Protein AF-A0A353YDH6-F1 (afdb_monomer_lite)

Structure (mmCIF, N/CA/C/O backbone):
data_AF-A0A353YDH6-F1
#
_entry.id   AF-A0A353YDH6-F1
#
loop_
_atom_site.group_PDB
_atom_site.id
_atom_site.type_symbol
_atom_site.label_atom_id
_atom_site.label_alt_id
_atom_site.label_comp_id
_atom_site.label_asym_id
_atom_site.label_entity_id
_atom_site.label_seq_id
_atom_site.pdbx_PDB_ins_code
_atom_site.Cartn_x
_atom_site.Cartn_y
_atom_site.Cartn_z
_atom_site.occupancy
_atom_site.B_iso_or_equiv
_atom_site.auth_seq_id
_atom_site.auth_comp_id
_atom_site.auth_asym_id
_atom_site.auth_atom_id
_atom_site.pdbx_PDB_model_num
ATOM 1 N N . MET A 1 1 ? 17.942 22.630 -49.528 1.00 54.62 1 MET A N 1
ATOM 2 C CA . MET A 1 1 ? 17.882 22.947 -48.079 1.00 54.62 1 MET A CA 1
ATOM 3 C C . MET A 1 1 ? 16.552 22.531 -47.438 1.00 54.62 1 MET A C 1
ATOM 5 O O . MET A 1 1 ? 16.583 21.745 -46.502 1.00 54.62 1 MET A O 1
ATOM 9 N N . PHE A 1 2 ? 15.395 22.946 -47.975 1.00 59.97 2 PHE A N 1
ATOM 10 C CA . PHE A 1 2 ? 14.061 22.602 -47.437 1.00 59.97 2 PHE A CA 1
ATOM 11 C C . PHE A 1 2 ? 13.724 21.097 -47.411 1.00 59.97 2 PHE A C 1
ATOM 13 O O . PHE A 1 2 ? 13.155 20.620 -46.433 1.00 59.97 2 PHE A O 1
ATOM 20 N N . SER A 1 3 ? 14.157 20.324 -48.416 1.00 66.56 3 SER A N 1
ATOM 21 C CA . SER A 1 3 ? 13.901 18.872 -48.481 1.00 66.56 3 SER A CA 1
ATOM 22 C C . SER A 1 3 ? 14.543 18.075 -47.336 1.00 66.56 3 SER A C 1
ATOM 24 O O . SER A 1 3 ? 13.969 17.093 -46.876 1.00 66.56 3 SER A O 1
ATOM 26 N N . HIS A 1 4 ? 15.714 18.496 -46.842 1.00 67.62 4 HIS A N 1
ATOM 27 C CA . HIS A 1 4 ? 16.393 17.814 -45.731 1.00 67.62 4 HIS A CA 1
ATOM 28 C C . HIS A 1 4 ? 15.768 18.153 -44.373 1.00 67.62 4 HIS A C 1
ATOM 30 O O . HIS A 1 4 ? 15.816 17.337 -43.457 1.00 67.62 4 HIS A O 1
ATOM 36 N N . ILE A 1 5 ? 15.166 19.339 -44.242 1.00 74.50 5 ILE A N 1
ATOM 37 C CA . ILE A 1 5 ? 14.475 19.777 -43.021 1.00 74.50 5 ILE A CA 1
ATOM 38 C C . ILE A 1 5 ? 13.184 18.969 -42.835 1.00 74.50 5 ILE A C 1
ATOM 40 O O . ILE A 1 5 ? 12.926 18.468 -41.745 1.00 74.50 5 ILE A O 1
ATOM 44 N N . TRP A 1 6 ? 12.427 18.762 -43.915 1.00 76.56 6 TRP A N 1
ATOM 45 C CA . TRP A 1 6 ? 11.196 17.967 -43.891 1.00 76.56 6 TRP A CA 1
ATOM 46 C C . TRP A 1 6 ? 11.464 16.475 -43.664 1.00 76.56 6 TRP A C 1
ATOM 48 O O . TRP A 1 6 ? 10.785 15.852 -42.852 1.00 76.56 6 TRP A O 1
ATOM 58 N N . ALA A 1 7 ? 12.502 15.916 -44.295 1.00 79.31 7 ALA A N 1
ATOM 59 C CA . ALA A 1 7 ? 12.903 14.525 -44.068 1.00 79.31 7 ALA A CA 1
ATOM 60 C C . ALA A 1 7 ? 13.328 14.265 -42.609 1.00 79.31 7 ALA A C 1
ATOM 62 O O . ALA A 1 7 ? 12.975 13.242 -42.027 1.00 79.31 7 ALA A O 1
ATOM 63 N N . ARG A 1 8 ? 14.042 15.215 -41.988 1.00 82.94 8 ARG A N 1
ATOM 64 C CA . ARG A 1 8 ? 14.431 15.141 -40.570 1.00 82.94 8 ARG A CA 1
ATOM 65 C C . ARG A 1 8 ? 13.235 15.235 -39.629 1.00 82.94 8 ARG A C 1
ATOM 67 O O . ARG A 1 8 ? 13.154 14.456 -38.685 1.00 82.94 8 ARG A O 1
ATOM 74 N N . ALA A 1 9 ? 12.311 16.158 -39.890 1.00 83.69 9 ALA A N 1
ATOM 75 C CA . ALA A 1 9 ? 11.100 16.304 -39.088 1.00 83.69 9 ALA A CA 1
ATOM 76 C C . ALA A 1 9 ? 10.243 15.029 -39.126 1.00 83.69 9 ALA A C 1
ATOM 78 O O . ALA A 1 9 ? 9.776 14.574 -38.084 1.00 83.69 9 ALA A O 1
ATOM 79 N N . LEU A 1 10 ? 10.110 14.411 -40.305 1.00 86.94 10 LEU A N 1
ATOM 80 C CA . LEU A 1 10 ? 9.371 13.162 -40.465 1.00 86.94 10 LEU A CA 1
ATOM 81 C C . LEU A 1 10 ? 10.038 12.005 -39.706 1.00 86.94 10 LEU A C 1
ATOM 83 O O . LEU A 1 10 ? 9.350 11.276 -38.999 1.00 86.94 10 LEU A O 1
ATOM 87 N N . ALA A 1 11 ? 11.369 11.890 -39.780 1.00 85.31 11 ALA A N 1
ATOM 88 C CA . ALA A 1 11 ? 12.130 10.872 -39.054 1.00 85.31 11 ALA A CA 1
ATOM 89 C C . ALA A 1 11 ? 11.981 11.002 -37.525 1.00 85.31 11 ALA A C 1
ATOM 91 O O . ALA A 1 11 ? 11.762 10.005 -36.834 1.00 85.31 11 ALA A O 1
ATOM 92 N N . ILE A 1 12 ? 12.043 12.229 -36.997 1.00 87.31 12 ILE A N 1
ATOM 93 C CA . ILE A 1 12 ? 11.858 12.506 -35.564 1.00 87.31 12 ILE A CA 1
ATOM 94 C C . ILE A 1 12 ? 10.424 12.183 -35.131 1.00 87.31 12 ILE A C 1
ATOM 96 O O . ILE A 1 12 ? 10.231 11.533 -34.106 1.00 87.31 12 ILE A O 1
ATOM 100 N N . ALA A 1 13 ? 9.423 12.574 -35.926 1.00 85.38 13 ALA A N 1
ATOM 101 C CA . ALA A 1 13 ? 8.024 12.265 -35.643 1.00 85.38 13 ALA A CA 1
ATOM 102 C C . ALA A 1 13 ? 7.767 10.747 -35.623 1.00 85.38 13 ALA A C 1
ATOM 104 O O . ALA A 1 13 ? 7.119 10.244 -34.706 1.00 85.38 13 ALA A O 1
ATOM 105 N N . SER A 1 14 ? 8.335 9.996 -36.574 1.00 82.12 14 SER A N 1
ATOM 106 C CA . SER A 1 14 ? 8.237 8.532 -36.587 1.00 82.12 14 SER A CA 1
ATOM 107 C C . SER A 1 14 ? 8.962 7.870 -35.412 1.00 82.12 14 SER A C 1
ATOM 109 O O . SER A 1 14 ? 8.435 6.928 -34.828 1.00 82.12 14 SER A O 1
ATOM 111 N N . ALA A 1 15 ? 10.130 8.380 -35.010 1.00 81.56 15 ALA A N 1
ATOM 112 C CA . ALA A 1 15 ? 10.847 7.865 -33.846 1.00 81.56 15 ALA A CA 1
ATOM 113 C C . ALA A 1 15 ? 10.068 8.116 -32.543 1.00 81.56 15 ALA A C 1
ATOM 115 O O . ALA A 1 15 ? 9.973 7.224 -31.705 1.00 81.56 15 ALA A O 1
ATOM 116 N N . ALA A 1 16 ? 9.447 9.292 -32.397 1.00 78.81 16 ALA A N 1
ATOM 117 C CA . ALA A 1 16 ? 8.613 9.620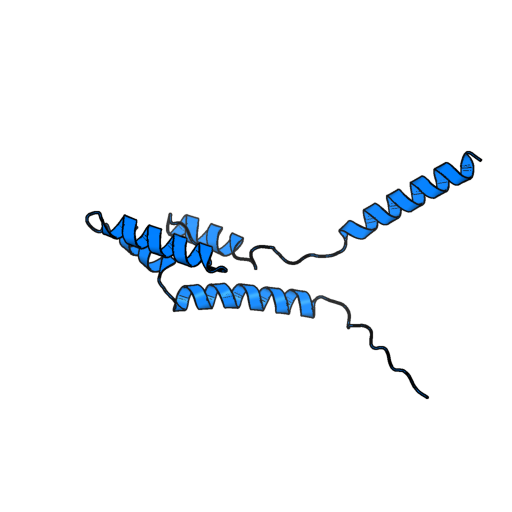 -31.242 1.00 78.81 16 ALA A CA 1
ATOM 118 C C . ALA A 1 16 ? 7.381 8.703 -31.125 1.00 78.81 16 ALA A C 1
ATOM 120 O O . ALA A 1 16 ? 7.015 8.305 -30.021 1.00 78.81 16 ALA A O 1
ATOM 121 N N . LEU A 1 17 ? 6.780 8.310 -32.254 1.00 77.06 17 LEU A N 1
ATOM 122 C CA . LEU A 1 17 ? 5.659 7.363 -32.277 1.00 77.06 17 LEU A CA 1
ATOM 123 C C . LEU A 1 17 ? 6.079 5.952 -31.828 1.00 77.06 17 LEU A C 1
ATOM 125 O O . LEU A 1 17 ? 5.328 5.292 -31.107 1.00 77.06 17 LEU A O 1
ATOM 129 N N . LEU A 1 18 ? 7.290 5.508 -32.180 1.00 73.44 18 LEU A N 1
ATOM 130 C CA . LEU A 1 18 ? 7.814 4.185 -31.810 1.00 73.44 18 LEU A CA 1
ATOM 131 C C . LEU A 1 18 ? 8.151 4.052 -30.314 1.00 73.44 18 LEU A C 1
ATOM 133 O O . LEU A 1 18 ? 8.097 2.947 -29.778 1.00 73.44 18 LEU A O 1
ATOM 137 N N . LEU A 1 19 ? 8.435 5.154 -29.611 1.00 67.44 19 LEU A N 1
ATOM 138 C CA . LEU A 1 19 ? 8.723 5.127 -28.169 1.00 67.44 19 LEU A CA 1
ATOM 139 C C . LEU A 1 19 ? 7.495 4.789 -27.301 1.00 67.44 19 LEU A C 1
ATOM 141 O O . LEU A 1 19 ? 7.661 4.352 -26.164 1.00 67.44 19 LEU A O 1
ATOM 145 N N . SER A 1 20 ? 6.272 4.927 -27.828 1.00 61.31 20 SER A N 1
ATOM 146 C CA . SER A 1 20 ? 5.039 4.561 -27.107 1.00 61.31 20 SER A CA 1
ATOM 147 C C . SER A 1 20 ? 4.838 3.044 -26.940 1.00 61.31 20 SER A C 1
ATOM 149 O O . SER A 1 20 ? 4.004 2.619 -26.143 1.00 61.31 20 SER A O 1
ATOM 151 N N . ALA A 1 21 ? 5.623 2.217 -27.645 1.00 59.88 21 ALA A N 1
ATOM 152 C CA . ALA A 1 21 ? 5.535 0.755 -27.596 1.00 59.88 21 ALA A CA 1
ATOM 153 C C . ALA A 1 21 ? 6.310 0.110 -26.427 1.00 59.88 21 ALA A C 1
ATOM 155 O O . ALA A 1 21 ? 6.218 -1.101 -26.213 1.00 59.88 21 ALA A O 1
ATOM 156 N N . CYS A 1 22 ? 7.063 0.887 -25.643 1.00 67.50 22 CYS A N 1
ATOM 157 C CA . CYS A 1 22 ? 7.706 0.386 -24.431 1.00 67.50 22 CYS A CA 1
ATOM 158 C C . CYS A 1 22 ? 6.657 0.187 -23.325 1.00 67.50 22 CYS A C 1
ATOM 160 O O . CYS A 1 22 ? 6.316 1.123 -22.605 1.00 67.50 22 CYS A O 1
ATOM 162 N N . LYS A 1 23 ? 6.148 -1.046 -23.176 1.00 63.75 23 LYS A N 1
ATOM 163 C CA . LYS A 1 23 ? 5.268 -1.435 -22.062 1.00 63.75 23 LYS A CA 1
ATOM 164 C C . LYS A 1 23 ? 5.992 -1.194 -20.731 1.00 63.75 23 LYS A C 1
ATOM 166 O O . LYS A 1 23 ? 6.921 -1.923 -20.374 1.00 63.75 23 LYS A O 1
ATOM 171 N N . THR A 1 24 ? 5.578 -0.148 -20.025 1.00 64.31 24 THR A N 1
ATOM 172 C CA . THR A 1 24 ? 6.049 0.172 -18.674 1.00 64.31 24 THR A CA 1
ATOM 173 C C . THR A 1 24 ? 5.282 -0.647 -17.635 1.00 64.31 24 THR A C 1
ATOM 175 O O . THR A 1 24 ? 4.186 -1.137 -17.910 1.00 64.31 24 THR A O 1
ATOM 178 N N . PHE A 1 25 ? 5.875 -0.833 -16.458 1.00 63.88 25 PHE A N 1
ATOM 179 C CA . PHE A 1 25 ? 5.215 -1.463 -15.313 1.00 63.88 25 PHE A CA 1
ATOM 180 C C . PHE A 1 25 ? 4.037 -0.608 -14.834 1.00 63.88 25 PHE A C 1
ATOM 182 O O . PHE A 1 25 ? 4.100 0.622 -14.949 1.00 63.88 25 PHE A O 1
ATOM 189 N N . SER A 1 26 ? 2.996 -1.234 -14.273 1.00 68.69 26 SER A N 1
ATOM 190 C CA . SER A 1 26 ? 1.983 -0.467 -13.551 1.00 68.69 26 SER A CA 1
ATOM 191 C C . SER A 1 26 ? 2.617 0.157 -12.298 1.00 68.69 26 SER A C 1
ATOM 193 O O . SER A 1 26 ? 3.266 -0.560 -11.532 1.00 68.69 26 SER A O 1
ATOM 195 N N . PRO A 1 27 ? 2.469 1.474 -12.065 1.00 70.00 27 PRO A N 1
ATOM 196 C CA . PRO A 1 27 ? 3.114 2.161 -10.942 1.00 70.00 27 PRO A CA 1
ATOM 197 C C . PRO A 1 27 ? 2.600 1.713 -9.563 1.00 70.00 27 PRO A C 1
ATOM 199 O O . PRO A 1 27 ? 3.237 1.998 -8.557 1.00 70.00 27 PRO A O 1
ATOM 202 N N . ASP A 1 28 ? 1.467 1.011 -9.517 1.00 72.81 28 ASP A N 1
ATOM 203 C CA . ASP A 1 28 ? 0.802 0.495 -8.317 1.00 72.81 28 ASP A CA 1
ATOM 204 C C . ASP A 1 28 ? 0.894 -1.041 -8.174 1.00 72.81 28 ASP A C 1
ATOM 206 O O . ASP A 1 28 ? 0.248 -1.609 -7.294 1.00 72.81 28 ASP A O 1
ATOM 210 N N . GLY A 1 29 ? 1.630 -1.732 -9.057 1.00 74.00 29 GLY A N 1
ATOM 211 C CA . GLY A 1 29 ? 1.783 -3.195 -9.019 1.00 74.00 29 GLY A CA 1
ATOM 212 C C . GLY A 1 29 ? 0.468 -3.983 -9.126 1.00 74.00 29 GLY A C 1
ATOM 213 O O . GLY A 1 29 ? 0.370 -5.076 -8.573 1.00 74.00 29 GLY A O 1
ATOM 214 N N . GLY A 1 30 ? -0.562 -3.408 -9.759 1.00 78.44 30 GLY A N 1
ATOM 215 C CA . GLY A 1 30 ? -1.870 -4.048 -9.942 1.00 78.44 30 GLY A CA 1
ATOM 216 C C . GLY A 1 30 ? -2.871 -3.810 -8.801 1.00 78.44 30 GLY A C 1
ATOM 217 O O . GLY A 1 30 ? -3.998 -4.316 -8.849 1.00 78.44 30 GLY A O 1
ATOM 218 N N . MET A 1 31 ? -2.511 -3.006 -7.792 1.00 85.62 31 MET A N 1
ATOM 219 C CA . MET A 1 31 ? -3.367 -2.721 -6.630 1.00 85.62 31 MET A CA 1
ATOM 220 C C . MET A 1 31 ? -4.660 -1.969 -6.958 1.00 85.62 31 MET A C 1
ATOM 222 O O . MET A 1 31 ? -5.637 -2.115 -6.224 1.00 85.62 31 MET A O 1
ATOM 226 N N . SER A 1 32 ? -4.724 -1.205 -8.048 1.00 83.56 32 SER A N 1
ATOM 227 C CA . SER A 1 32 ? -5.942 -0.498 -8.479 1.00 83.56 32 SER A CA 1
ATOM 228 C C . SER A 1 32 ? -7.152 -1.418 -8.650 1.00 83.56 32 SER A C 1
ATOM 230 O O . SER A 1 32 ? -8.260 -1.048 -8.261 1.00 83.56 32 SER A O 1
ATOM 232 N N . THR A 1 33 ? -6.957 -2.638 -9.159 1.00 83.25 33 THR A N 1
ATOM 233 C CA . THR A 1 33 ? -8.051 -3.613 -9.317 1.00 83.25 33 THR A CA 1
ATOM 234 C C . THR A 1 33 ? -8.538 -4.119 -7.960 1.00 83.25 33 THR A C 1
ATOM 236 O O . THR A 1 33 ? -9.744 -4.190 -7.715 1.00 83.25 33 THR A O 1
ATOM 239 N N . VAL A 1 34 ? -7.610 -4.408 -7.044 1.00 84.69 34 VAL A N 1
ATOM 240 C CA . VAL A 1 34 ? -7.936 -4.821 -5.671 1.00 84.69 34 VAL A CA 1
ATOM 241 C C . VAL A 1 34 ? -8.673 -3.701 -4.943 1.00 84.69 34 VAL A C 1
ATOM 243 O O . VAL A 1 34 ? -9.721 -3.944 -4.349 1.00 84.69 34 VAL A O 1
ATOM 246 N N . ALA A 1 35 ? -8.180 -2.466 -5.043 1.00 84.56 35 ALA A N 1
ATOM 247 C CA . ALA A 1 35 ? -8.804 -1.294 -4.445 1.00 84.56 35 ALA A CA 1
ATOM 248 C C . ALA A 1 35 ? -10.213 -1.039 -5.004 1.00 84.56 35 ALA A C 1
ATOM 250 O O . ALA A 1 35 ? -11.109 -0.693 -4.238 1.00 84.56 35 ALA A O 1
ATOM 251 N N . ALA A 1 36 ? -10.444 -1.261 -6.301 1.00 83.31 36 ALA A N 1
ATOM 252 C CA . ALA A 1 36 ? -11.768 -1.125 -6.903 1.00 83.31 36 ALA A CA 1
ATOM 253 C C . ALA A 1 36 ? -12.755 -2.185 -6.385 1.00 83.31 36 ALA A C 1
ATOM 255 O O . ALA A 1 36 ? -13.860 -1.841 -5.971 1.00 83.31 36 ALA A O 1
ATOM 256 N N . ILE A 1 37 ? -12.357 -3.460 -6.365 1.00 84.38 37 ILE A N 1
ATOM 257 C CA . ILE A 1 37 ? -13.231 -4.570 -5.953 1.00 84.38 37 ILE A CA 1
ATOM 258 C C . ILE A 1 37 ? -13.490 -4.524 -4.444 1.00 84.38 37 ILE A C 1
ATOM 260 O O . ILE A 1 37 ? -14.638 -4.500 -3.996 1.00 84.38 37 ILE A O 1
ATOM 264 N N . ALA A 1 38 ? -12.424 -4.485 -3.644 1.00 82.56 38 ALA A N 1
ATOM 265 C CA . ALA A 1 38 ? -12.531 -4.491 -2.192 1.00 82.56 38 ALA A CA 1
ATOM 266 C C . ALA A 1 38 ? -13.070 -3.158 -1.657 1.00 82.56 38 ALA A C 1
ATOM 268 O O . ALA A 1 38 ? -13.833 -3.159 -0.695 1.00 82.56 38 ALA A O 1
ATOM 269 N N . GLY A 1 39 ? -12.752 -2.030 -2.300 1.00 79.88 39 GLY A N 1
ATOM 270 C CA . GLY A 1 39 ? -13.308 -0.725 -1.946 1.00 79.88 39 GLY A CA 1
ATOM 271 C C . GLY A 1 39 ? -14.819 -0.655 -2.154 1.00 79.88 39 GLY A C 1
ATOM 272 O O . GLY A 1 39 ? -15.519 -0.156 -1.278 1.00 79.88 39 GLY A O 1
ATOM 273 N N . GLN A 1 40 ? -15.343 -1.218 -3.250 1.00 80.94 40 GLN A N 1
ATOM 274 C CA . GLN A 1 40 ? -16.791 -1.306 -3.477 1.00 80.94 40 GLN A CA 1
ATOM 275 C C . GLN A 1 40 ? -17.477 -2.272 -2.502 1.00 80.94 40 GLN A C 1
ATOM 277 O O . GLN A 1 40 ? -18.546 -1.958 -1.986 1.00 80.94 40 GLN A O 1
ATOM 282 N N . GLY A 1 41 ? -16.863 -3.428 -2.222 1.00 80.00 41 GLY A N 1
ATOM 283 C CA . GLY A 1 41 ? -17.449 -4.445 -1.343 1.00 80.00 41 GLY A CA 1
ATOM 284 C C . GLY A 1 41 ? -17.401 -4.098 0.149 1.00 80.00 41 GLY A C 1
ATOM 285 O O . GLY A 1 41 ? -18.326 -4.425 0.886 1.00 80.00 41 GLY A O 1
ATOM 286 N N . LEU A 1 42 ? -16.336 -3.432 0.602 1.00 78.25 42 LEU A N 1
ATOM 287 C CA . LEU A 1 42 ? -16.128 -3.088 2.013 1.00 78.25 42 LEU A CA 1
ATOM 288 C C . LEU A 1 42 ? -16.511 -1.643 2.337 1.00 78.25 42 LEU A C 1
ATOM 290 O O . LEU A 1 42 ? -16.622 -1.307 3.514 1.00 78.25 42 LEU A O 1
ATOM 294 N N . ASN A 1 43 ? -16.685 -0.789 1.323 1.00 79.75 43 ASN A N 1
ATOM 295 C CA . ASN A 1 43 ? -16.842 0.658 1.471 1.00 79.75 43 ASN A CA 1
ATOM 296 C C . ASN A 1 43 ? -15.719 1.278 2.334 1.00 79.75 43 ASN A C 1
ATOM 298 O O . ASN A 1 43 ? -15.958 2.101 3.222 1.00 79.75 43 ASN A O 1
ATOM 302 N N . LYS A 1 44 ? -14.479 0.806 2.128 1.00 83.06 44 LYS A N 1
ATOM 303 C CA . LYS A 1 44 ? -13.281 1.202 2.888 1.00 83.06 44 LYS A CA 1
ATOM 304 C C . LYS A 1 44 ? -12.081 1.450 1.995 1.00 83.06 44 LYS A C 1
ATOM 306 O O . LYS A 1 44 ? -11.998 0.956 0.875 1.00 83.06 44 LYS A O 1
ATOM 311 N N . SER A 1 45 ? -11.134 2.219 2.527 1.00 77.88 45 SER A N 1
ATOM 312 C CA . SER A 1 45 ? -9.878 2.507 1.846 1.00 77.88 45 SER A CA 1
ATOM 313 C C . SER A 1 45 ? -8.932 1.318 1.993 1.00 77.88 45 SER A C 1
ATOM 315 O O . SER A 1 45 ? -8.548 0.958 3.109 1.00 77.88 45 SER A O 1
ATOM 317 N N . VAL A 1 46 ? -8.576 0.720 0.857 1.00 80.69 46 VAL A N 1
ATOM 318 C CA . VAL A 1 46 ? -7.570 -0.337 0.747 1.00 80.69 46 VAL A CA 1
ATOM 319 C C . VAL A 1 46 ? -6.280 0.303 0.256 1.00 80.69 46 VAL A C 1
ATOM 321 O O . VAL A 1 46 ? -6.252 0.880 -0.828 1.00 80.69 46 VAL A O 1
ATOM 324 N N . VAL A 1 47 ? -5.233 0.236 1.075 1.00 82.12 47 VAL A N 1
ATOM 325 C CA . VAL A 1 47 ? -3.938 0.864 0.799 1.00 82.12 47 VAL A CA 1
ATOM 326 C C . VAL A 1 47 ? -2.847 -0.175 1.018 1.00 82.12 47 VAL A C 1
ATOM 328 O O . VAL A 1 47 ? -2.764 -0.772 2.095 1.00 82.12 47 VAL A O 1
ATOM 331 N N . LEU A 1 48 ? -2.033 -0.390 -0.013 1.00 84.75 48 LEU A N 1
ATOM 332 C CA . LEU A 1 48 ? -0.758 -1.082 0.122 1.00 84.75 48 LEU A CA 1
ATOM 333 C C . LEU A 1 48 ? 0.248 -0.090 0.707 1.00 84.75 48 LEU A C 1
ATOM 335 O O . LEU A 1 48 ? 0.397 1.010 0.183 1.00 84.75 48 LEU A O 1
ATOM 339 N N . ILE A 1 49 ? 0.919 -0.484 1.783 1.00 86.00 49 ILE A N 1
ATOM 340 C CA . ILE A 1 49 ? 1.961 0.323 2.416 1.00 86.00 49 ILE A CA 1
ATOM 341 C C . ILE A 1 49 ? 3.303 -0.080 1.808 1.00 86.00 49 ILE A C 1
ATOM 343 O O . ILE A 1 49 ? 3.833 -1.147 2.117 1.00 86.00 49 ILE A O 1
ATOM 347 N N . SER A 1 50 ? 3.846 0.781 0.952 1.00 83.81 50 SER A N 1
ATOM 348 C CA . SER A 1 50 ? 5.0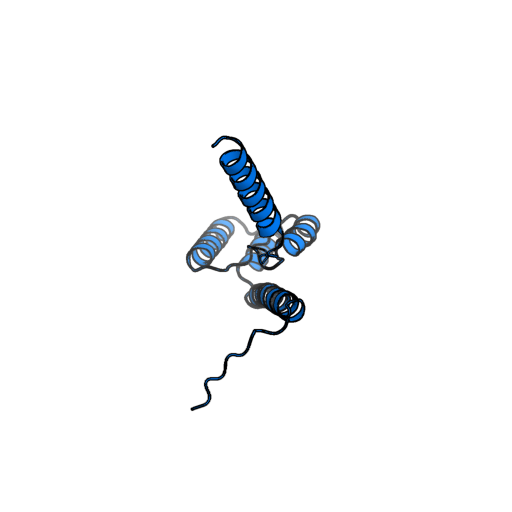70 0.531 0.181 1.00 83.81 50 SER A CA 1
ATOM 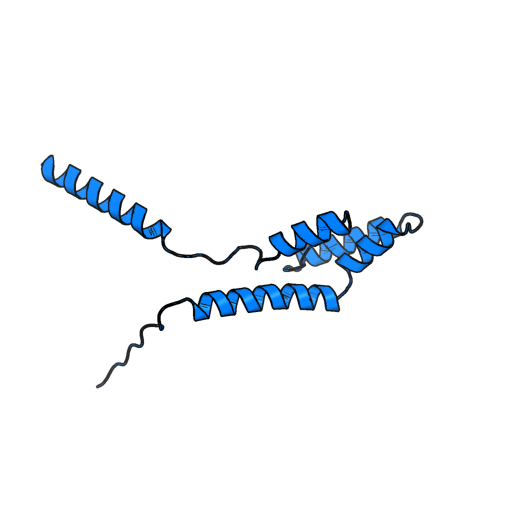349 C C . SER A 1 50 ? 6.262 1.350 0.678 1.00 83.81 50 SER A C 1
ATOM 351 O O . SER A 1 50 ? 7.400 1.049 0.317 1.00 83.81 50 SER A O 1
ATOM 353 N N . SER A 1 51 ? 6.025 2.376 1.506 1.00 86.38 51 SER A N 1
ATOM 354 C CA . SER A 1 51 ? 7.073 3.253 2.037 1.00 86.38 51 SER A CA 1
ATOM 355 C C . SER A 1 51 ? 7.004 3.456 3.562 1.00 86.38 51 SER A C 1
ATOM 357 O O . SER A 1 51 ? 5.954 3.247 4.183 1.00 86.38 51 SER A O 1
ATOM 359 N N . PRO A 1 52 ? 8.112 3.888 4.201 1.00 86.94 52 PRO A N 1
ATOM 360 C CA . PRO A 1 52 ? 8.127 4.242 5.623 1.00 86.94 52 PRO A CA 1
ATOM 361 C C . PRO A 1 52 ? 7.168 5.394 5.963 1.00 86.94 52 PRO A C 1
ATOM 363 O O . PRO A 1 52 ? 6.563 5.420 7.040 1.00 86.94 52 PRO A O 1
ATOM 366 N N . GLU A 1 53 ? 7.006 6.344 5.042 1.00 89.50 53 GLU A N 1
ATOM 367 C CA . GLU A 1 53 ? 6.118 7.497 5.203 1.00 89.50 53 GLU A CA 1
ATOM 368 C C . GLU A 1 53 ? 4.651 7.051 5.185 1.00 89.50 53 GLU A C 1
ATOM 370 O O . GLU A 1 53 ? 3.865 7.458 6.042 1.00 89.50 53 GLU A O 1
ATOM 375 N N . GLU A 1 54 ? 4.293 6.151 4.267 1.00 87.25 54 GLU A N 1
ATOM 376 C CA . GLU A 1 54 ? 2.962 5.540 4.209 1.00 87.25 54 GLU A CA 1
ATOM 377 C C . GLU A 1 54 ? 2.665 4.703 5.456 1.00 87.25 54 GLU A C 1
ATOM 379 O O . GLU A 1 54 ? 1.549 4.748 5.979 1.00 87.25 54 GLU A O 1
ATOM 384 N N . ALA A 1 55 ? 3.667 3.989 5.978 1.00 87.69 55 ALA A N 1
ATOM 385 C CA . ALA A 1 55 ? 3.533 3.219 7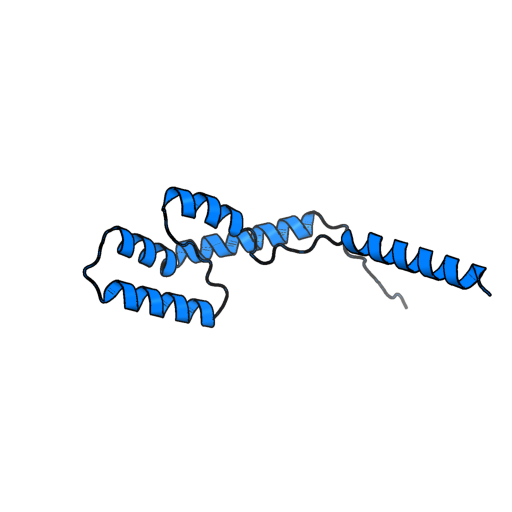.211 1.00 87.69 55 ALA A CA 1
ATOM 386 C C . ALA A 1 55 ? 3.247 4.132 8.410 1.00 87.69 55 ALA A C 1
ATOM 388 O O . ALA A 1 55 ? 2.346 3.857 9.202 1.00 87.69 55 ALA A O 1
ATOM 389 N N . THR A 1 56 ? 3.969 5.249 8.510 1.00 91.12 56 THR A N 1
ATOM 390 C CA . THR A 1 56 ? 3.752 6.262 9.554 1.00 91.12 56 THR A CA 1
ATOM 391 C C . THR A 1 56 ? 2.347 6.853 9.449 1.00 91.12 56 THR A C 1
ATOM 393 O O . THR A 1 56 ? 1.606 6.913 10.428 1.00 91.12 56 THR A O 1
ATOM 396 N N . TYR A 1 57 ? 1.928 7.203 8.237 1.00 90.56 57 TYR A N 1
ATOM 397 C CA . TYR A 1 57 ? 0.601 7.743 7.978 1.00 90.56 57 TYR A CA 1
ATOM 398 C C . TYR A 1 57 ? -0.535 6.754 8.294 1.00 90.56 57 TYR A C 1
ATOM 400 O O . TYR A 1 57 ? -1.580 7.151 8.822 1.00 90.56 57 TYR A O 1
ATOM 408 N N . ALA A 1 58 ? -0.343 5.463 8.012 1.00 89.75 58 ALA A N 1
ATOM 409 C CA . ALA A 1 58 ? -1.281 4.411 8.392 1.00 89.75 58 ALA A CA 1
ATOM 410 C C . ALA A 1 58 ? -1.397 4.288 9.920 1.00 89.75 58 ALA A C 1
ATOM 412 O O . ALA A 1 58 ? -2.512 4.238 10.444 1.00 89.75 58 ALA A O 1
ATOM 413 N N . GLN A 1 59 ? -0.273 4.326 10.641 1.00 90.50 59 GLN A N 1
ATOM 414 C CA . GLN A 1 59 ? -0.249 4.285 12.107 1.00 90.50 59 GLN A CA 1
ATOM 415 C C . GLN A 1 59 ? -0.931 5.507 12.739 1.00 90.50 59 GLN A C 1
ATOM 417 O O . GLN A 1 59 ? -1.747 5.368 13.657 1.00 90.50 59 GLN A O 1
ATOM 422 N N . ASP A 1 60 ? -0.7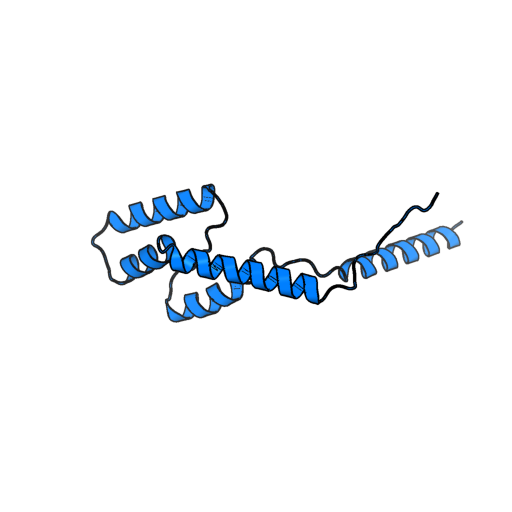03 6.704 12.198 1.00 92.56 60 ASP A N 1
ATOM 423 C CA . ASP A 1 60 ? -1.402 7.921 12.624 1.00 92.56 60 ASP A CA 1
ATOM 424 C C . ASP A 1 60 ? -2.917 7.808 12.424 1.00 92.56 60 ASP A C 1
ATOM 426 O O . ASP A 1 60 ? -3.714 8.289 13.239 1.00 92.56 60 ASP A O 1
ATOM 430 N N . ARG A 1 61 ? -3.339 7.150 11.338 1.00 91.31 61 ARG A N 1
ATOM 431 C CA . ARG A 1 61 ? -4.753 6.897 11.060 1.00 91.31 61 ARG A CA 1
ATOM 432 C C . ARG A 1 61 ? -5.370 5.946 12.069 1.00 91.31 61 ARG A C 1
ATOM 434 O O . ARG A 1 61 ? -6.437 6.257 12.596 1.00 91.31 61 ARG A O 1
ATOM 441 N N . VAL A 1 62 ? -4.713 4.820 12.338 1.00 91.19 62 VAL A N 1
ATOM 442 C CA . VAL A 1 62 ? -5.163 3.842 13.336 1.00 91.19 62 VAL A CA 1
ATOM 443 C C . VAL A 1 62 ? -5.292 4.526 14.694 1.00 91.19 62 VAL A C 1
ATOM 445 O O . VAL A 1 62 ? -6.354 4.475 15.312 1.00 91.19 62 VAL A O 1
ATOM 448 N N . THR A 1 63 ? -4.270 5.282 15.095 1.00 92.44 63 THR A N 1
ATOM 449 C CA . THR A 1 63 ? -4.269 6.048 16.346 1.00 92.44 63 THR A CA 1
ATOM 450 C C . THR A 1 63 ? -5.438 7.028 16.409 1.00 92.44 63 THR A C 1
ATOM 452 O O . THR A 1 63 ? -6.082 7.163 17.445 1.00 92.44 63 THR A O 1
ATOM 455 N N . ARG A 1 64 ? -5.758 7.716 15.307 1.00 92.06 64 ARG A N 1
ATOM 456 C CA . ARG A 1 64 ? -6.897 8.641 15.246 1.00 92.06 64 ARG A CA 1
ATOM 457 C C . ARG A 1 64 ? -8.241 7.926 15.367 1.00 92.06 64 ARG A C 1
ATOM 459 O O . ARG A 1 64 ? -9.112 8.432 16.066 1.00 92.06 64 ARG A O 1
ATOM 466 N N . LEU A 1 65 ? -8.407 6.779 14.710 1.00 89.19 65 LEU A N 1
ATOM 467 C CA . LEU A 1 65 ? -9.643 5.990 14.760 1.00 89.19 65 LEU A CA 1
ATOM 468 C C . LEU A 1 65 ? -9.904 5.427 16.162 1.00 89.19 65 LEU A C 1
ATOM 470 O O . LEU A 1 65 ? -11.047 5.408 16.605 1.00 89.19 65 LEU A O 1
ATOM 474 N N . LEU A 1 66 ? -8.847 5.052 16.885 1.00 92.31 66 LEU A N 1
ATOM 475 C CA . LEU A 1 66 ? -8.933 4.543 18.256 1.00 92.31 66 LEU A CA 1
ATOM 476 C C . LEU A 1 66 ? -9.236 5.620 19.313 1.00 92.31 66 LEU A C 1
ATOM 478 O O . LEU A 1 66 ? -9.557 5.279 20.448 1.00 92.31 66 LEU A O 1
ATOM 482 N N . LYS A 1 67 ? -9.158 6.917 18.973 1.00 91.69 67 LYS A N 1
ATOM 483 C CA . LYS A 1 67 ? -9.523 8.013 19.897 1.00 91.69 67 LYS A CA 1
ATOM 484 C C . LYS A 1 67 ? -11.034 8.169 20.087 1.00 91.69 67 LYS A C 1
ATOM 486 O O . LYS A 1 67 ? -11.452 8.880 20.998 1.00 91.69 67 LYS A O 1
ATOM 491 N N . ALA A 1 68 ? -11.842 7.551 19.230 1.00 87.62 68 ALA A N 1
ATOM 492 C CA . ALA A 1 68 ? -13.296 7.540 19.327 1.00 87.62 68 ALA A CA 1
ATOM 493 C C . ALA A 1 68 ? -13.797 6.154 19.779 1.00 87.62 68 ALA A C 1
ATOM 495 O O . ALA A 1 68 ? -13.068 5.169 19.643 1.00 87.62 68 ALA A O 1
ATOM 496 N N . PRO A 1 69 ? -15.041 6.040 20.285 1.00 86.25 69 PRO A N 1
ATOM 497 C CA . PRO A 1 69 ? -15.669 4.743 20.515 1.00 86.25 69 PRO A CA 1
ATOM 498 C C . PRO A 1 69 ? -15.620 3.879 19.247 1.00 86.25 69 PRO A C 1
ATOM 500 O O . PRO A 1 69 ? -16.011 4.328 18.167 1.00 86.25 69 PRO A O 1
ATOM 503 N N . LEU A 1 70 ? -15.113 2.651 19.376 1.00 89.44 70 LEU A N 1
ATOM 504 C CA . LEU A 1 70 ? -14.814 1.786 18.237 1.00 89.44 70 LEU A CA 1
ATOM 505 C C . LEU A 1 70 ? -16.106 1.289 17.572 1.00 89.44 70 LEU A C 1
ATOM 507 O O . LEU A 1 70 ? -16.818 0.451 18.122 1.00 89.44 70 LEU A O 1
ATOM 511 N N . SER A 1 71 ? -16.393 1.789 16.370 1.00 91.06 71 SER A N 1
ATOM 512 C CA . SER A 1 71 ? -17.455 1.254 15.517 1.00 91.06 71 SER A CA 1
ATOM 513 C C . SER A 1 71 ? -16.960 0.041 14.723 1.00 91.06 71 SER A C 1
ATOM 515 O O . SER A 1 71 ? -15.763 -0.096 14.458 1.00 91.06 71 SER A O 1
ATOM 517 N N . ALA A 1 72 ? -17.884 -0.821 14.288 1.00 89.62 72 ALA A N 1
ATOM 518 C CA . ALA A 1 72 ? -17.558 -1.946 13.406 1.00 89.62 72 ALA A CA 1
ATOM 519 C C . ALA A 1 72 ? -16.824 -1.472 12.139 1.00 89.62 72 ALA A C 1
ATOM 521 O O . ALA A 1 72 ? -15.841 -2.075 11.709 1.00 89.62 72 ALA A O 1
ATOM 522 N N . ASP A 1 73 ? -17.237 -0.330 11.592 1.00 86.81 73 ASP A N 1
ATOM 523 C CA . ASP A 1 73 ? -16.599 0.251 10.422 1.00 86.81 73 ASP A CA 1
ATOM 524 C C . ASP A 1 73 ? -15.156 0.692 10.667 1.00 86.81 73 ASP A C 1
ATOM 526 O O . ASP A 1 73 ? -14.288 0.438 9.823 1.00 86.81 73 ASP A O 1
ATOM 530 N N . ALA A 1 74 ? -14.897 1.335 11.806 1.00 89.00 74 ALA A N 1
ATOM 531 C CA . ALA A 1 74 ? -13.555 1.744 12.197 1.00 89.00 74 ALA A CA 1
ATOM 532 C C . ALA A 1 74 ? -12.660 0.523 12.452 1.00 89.00 74 ALA A C 1
ATOM 534 O O . ALA A 1 74 ? -11.508 0.521 12.024 1.00 89.00 74 ALA A O 1
ATOM 535 N N . ALA A 1 75 ? -13.198 -0.540 13.057 1.00 90.69 75 ALA A N 1
ATOM 536 C CA . ALA A 1 75 ? -12.471 -1.787 13.280 1.00 90.69 75 ALA A CA 1
ATOM 537 C C . ALA A 1 75 ? -12.025 -2.442 11.962 1.00 90.69 75 ALA A C 1
ATOM 539 O O . ALA A 1 75 ? -10.865 -2.830 11.836 1.00 90.69 75 ALA A O 1
ATOM 540 N N . VAL A 1 76 ? -12.899 -2.494 10.948 1.00 90.38 76 VAL A N 1
ATOM 541 C CA . VAL A 1 76 ? -12.530 -2.999 9.611 1.00 90.38 76 VAL A CA 1
ATOM 542 C C . VAL A 1 76 ? -11.437 -2.133 8.981 1.00 90.38 76 VAL A C 1
ATOM 544 O O . VAL A 1 76 ? -10.474 -2.664 8.436 1.00 90.38 76 VAL A O 1
ATOM 547 N N . GLN A 1 77 ? -11.539 -0.804 9.083 1.00 90.25 77 GLN A N 1
ATOM 548 C CA . GLN A 1 77 ? -10.520 0.089 8.525 1.00 90.25 77 GLN A CA 1
ATOM 549 C C . GLN A 1 77 ? -9.156 -0.090 9.202 1.00 90.25 77 GLN A C 1
ATOM 551 O O . GLN A 1 77 ? -8.133 -0.059 8.520 1.00 90.25 77 GLN A O 1
ATOM 556 N N . ILE A 1 78 ? -9.138 -0.284 10.523 1.00 90.81 78 ILE A N 1
ATOM 557 C CA . ILE A 1 78 ? -7.917 -0.574 11.283 1.00 90.81 78 ILE A CA 1
ATOM 558 C C . ILE A 1 78 ? -7.338 -1.920 10.844 1.00 90.81 78 ILE A C 1
ATOM 560 O O . ILE A 1 78 ? -6.149 -1.997 10.549 1.00 90.81 78 ILE A O 1
ATOM 564 N N . ALA A 1 79 ? -8.174 -2.954 10.720 1.00 90.88 79 ALA A N 1
ATOM 565 C CA . ALA A 1 79 ? -7.737 -4.272 10.275 1.00 90.88 79 ALA A CA 1
ATOM 566 C C . ALA A 1 79 ? -7.107 -4.229 8.873 1.00 90.88 79 ALA A C 1
ATOM 568 O O . ALA A 1 79 ? -6.087 -4.869 8.648 1.00 90.88 79 ALA A O 1
ATOM 569 N N . LEU A 1 80 ? -7.656 -3.445 7.941 1.00 90.38 80 LEU A N 1
ATOM 570 C CA . LEU A 1 80 ? -7.070 -3.289 6.604 1.00 90.38 80 LEU A CA 1
ATOM 571 C C . LEU A 1 80 ? -5.696 -2.591 6.626 1.00 90.38 80 LEU A C 1
ATOM 573 O O . LEU A 1 80 ? -4.846 -2.904 5.794 1.00 90.38 80 LEU A O 1
ATOM 577 N N . LEU A 1 81 ? -5.474 -1.659 7.558 1.00 89.88 81 LEU A N 1
ATOM 578 C CA . LEU A 1 81 ? -4.222 -0.901 7.661 1.00 89.88 81 LEU A CA 1
ATOM 579 C C . LEU A 1 81 ? -3.121 -1.654 8.421 1.00 89.88 81 LEU A C 1
ATOM 581 O O . LEU A 1 81 ? -1.958 -1.547 8.044 1.00 89.88 81 LEU A O 1
ATOM 585 N N . ASP A 1 82 ? -3.468 -2.407 9.467 1.00 89.88 82 ASP A N 1
ATOM 586 C CA . ASP A 1 82 ? -2.483 -3.004 10.386 1.00 89.88 82 ASP A CA 1
ATOM 587 C C . ASP A 1 82 ? -2.256 -4.517 10.170 1.00 89.88 82 ASP A C 1
ATOM 589 O O . ASP A 1 82 ? -1.336 -5.115 10.731 1.00 89.88 82 ASP A O 1
ATOM 593 N N . ASN A 1 83 ? -3.051 -5.176 9.320 1.00 92.19 83 ASN A N 1
ATOM 594 C CA . ASN A 1 83 ? -2.896 -6.609 9.071 1.00 92.19 83 ASN A CA 1
ATOM 595 C C . ASN A 1 83 ? -1.675 -6.922 8.185 1.00 92.19 83 ASN A C 1
ATOM 597 O O . ASN A 1 83 ? -1.698 -6.755 6.965 1.00 92.19 83 ASN A O 1
ATOM 601 N N . ARG A 1 84 ? -0.620 -7.470 8.801 1.00 88.88 84 ARG A N 1
ATOM 602 C CA . ARG A 1 84 ? 0.632 -7.863 8.125 1.00 88.88 84 ARG A CA 1
ATOM 603 C C . ARG A 1 84 ? 0.460 -8.958 7.073 1.00 88.88 84 ARG A C 1
ATOM 605 O O . ARG A 1 84 ? 1.142 -8.912 6.056 1.00 88.88 84 ARG A O 1
ATOM 612 N N . GLY A 1 85 ? -0.434 -9.922 7.295 1.00 90.25 85 GLY A N 1
ATOM 613 C CA . GLY A 1 85 ? -0.706 -10.985 6.322 1.00 90.25 85 GLY A CA 1
ATOM 614 C C . GLY A 1 85 ? -1.367 -10.441 5.056 1.00 90.25 85 GLY A C 1
ATOM 615 O O . GLY A 1 85 ? -1.008 -10.830 3.949 1.00 90.25 85 GLY A O 1
ATOM 616 N N . LEU A 1 86 ? -2.274 -9.477 5.219 1.00 89.62 86 LEU A N 1
ATOM 617 C CA . LEU A 1 86 ? -2.914 -8.780 4.109 1.00 89.62 86 LEU A CA 1
ATOM 618 C C . LEU A 1 86 ? -1.909 -7.928 3.320 1.00 89.62 86 LEU A C 1
ATOM 620 O O . LEU A 1 86 ? -1.873 -8.006 2.097 1.00 89.62 86 LEU A O 1
ATOM 624 N N . GLN A 1 87 ? -1.050 -7.177 4.015 1.00 90.69 87 GLN A N 1
ATOM 625 C CA . GLN A 1 87 ? 0.009 -6.387 3.374 1.00 90.69 87 GLN A CA 1
ATOM 626 C C . GLN A 1 87 ? 1.019 -7.276 2.628 1.00 90.69 87 GLN A C 1
ATOM 628 O O . GLN A 1 87 ? 1.451 -6.927 1.533 1.00 90.69 87 GLN A O 1
ATOM 633 N N . ALA A 1 88 ? 1.343 -8.459 3.162 1.00 89.06 88 ALA A N 1
ATOM 634 C CA . ALA A 1 88 ? 2.171 -9.437 2.458 1.00 89.06 88 ALA A CA 1
ATOM 635 C C . ALA A 1 88 ? 1.491 -9.937 1.173 1.00 89.06 88 ALA A C 1
ATOM 637 O O . ALA A 1 88 ? 2.115 -9.941 0.118 1.00 89.06 88 ALA A O 1
ATOM 638 N N . ALA A 1 89 ? 0.200 -10.280 1.230 1.00 87.69 89 ALA A N 1
ATOM 639 C CA . ALA A 1 89 ? -0.554 -10.704 0.050 1.00 87.69 89 ALA A CA 1
ATOM 640 C C . ALA A 1 89 ? -0.633 -9.609 -1.034 1.00 87.69 89 ALA A C 1
ATOM 642 O O . ALA A 1 89 ? -0.554 -9.915 -2.222 1.00 87.69 89 ALA A O 1
ATOM 643 N N . TYR A 1 90 ? -0.741 -8.334 -0.644 1.00 88.50 90 TYR A N 1
ATOM 644 C CA . TYR A 1 90 ? -0.661 -7.203 -1.576 1.00 88.50 90 TYR A CA 1
ATOM 645 C C . TYR A 1 90 ? 0.720 -7.063 -2.223 1.00 88.50 90 TYR A C 1
ATOM 647 O O . TYR A 1 90 ? 0.813 -6.747 -3.406 1.00 88.50 90 TYR A O 1
ATOM 655 N N . ASN A 1 91 ? 1.793 -7.347 -1.488 1.00 85.62 91 ASN A N 1
ATOM 656 C CA . ASN A 1 91 ? 3.142 -7.326 -2.046 1.00 85.62 91 ASN A CA 1
ATOM 657 C C . ASN A 1 91 ? 3.380 -8.477 -3.046 1.00 85.62 91 ASN A C 1
ATOM 659 O O . ASN A 1 91 ? 4.018 -8.275 -4.078 1.00 85.62 91 ASN A O 1
ATOM 663 N N . GLU A 1 92 ? 2.813 -9.661 -2.793 1.00 85.44 92 GLU A N 1
ATOM 664 C CA . GLU A 1 92 ? 2.879 -10.800 -3.723 1.00 85.44 92 GLU A CA 1
ATOM 665 C C . GLU A 1 92 ? 2.211 -10.500 -5.077 1.00 85.44 92 GLU A C 1
ATOM 667 O O . GLU A 1 92 ? 2.698 -10.953 -6.114 1.00 85.44 92 GLU A O 1
ATOM 672 N N . LEU A 1 93 ? 1.144 -9.688 -5.103 1.00 83.25 93 LEU A N 1
ATOM 673 C CA . LEU A 1 93 ? 0.535 -9.206 -6.353 1.00 83.25 93 LEU A CA 1
ATOM 674 C C . LEU A 1 93 ? 1.537 -8.405 -7.199 1.00 83.25 93 LEU A C 1
ATOM 676 O O . LEU A 1 93 ? 1.666 -8.654 -8.400 1.00 83.25 93 LEU A O 1
ATOM 680 N N . GLY A 1 94 ? 2.307 -7.516 -6.566 1.00 79.88 94 GLY A N 1
ATOM 681 C CA . GLY A 1 94 ? 3.360 -6.755 -7.239 1.00 79.88 94 GLY A CA 1
ATOM 682 C C . GLY A 1 94 ? 4.466 -7.651 -7.813 1.00 79.88 94 GLY A C 1
ATOM 683 O O . GLY A 1 94 ? 4.922 -7.440 -8.940 1.00 79.88 94 GLY A O 1
ATOM 684 N N . ILE A 1 95 ? 4.860 -8.701 -7.082 1.00 82.50 95 ILE A N 1
ATOM 685 C CA . ILE A 1 95 ? 5.832 -9.698 -7.564 1.00 82.50 95 ILE A CA 1
ATOM 686 C C . ILE A 1 95 ? 5.267 -10.462 -8.770 1.00 82.50 95 ILE A C 1
ATOM 688 O O . ILE A 1 95 ? 5.965 -10.637 -9.772 1.00 82.50 95 ILE A O 1
ATOM 692 N N . ALA A 1 96 ? 4.002 -10.883 -8.711 1.00 83.50 96 ALA A N 1
ATOM 693 C CA . ALA A 1 96 ? 3.348 -11.592 -9.807 1.00 83.50 96 ALA A CA 1
ATOM 694 C C . ALA A 1 96 ? 3.295 -10.750 -11.094 1.00 83.50 96 ALA A C 1
ATOM 696 O O . ALA A 1 96 ? 3.552 -11.273 -12.183 1.00 83.50 96 ALA A O 1
ATOM 697 N N . GLU A 1 97 ? 3.043 -9.441 -10.990 1.00 81.31 97 GLU A N 1
ATOM 698 C CA . GLU A 1 97 ? 3.103 -8.544 -12.146 1.00 81.31 97 GLU A CA 1
ATOM 699 C C . GLU A 1 97 ? 4.528 -8.414 -12.701 1.00 81.31 97 GLU A C 1
ATOM 701 O O . GLU A 1 97 ? 4.724 -8.492 -13.917 1.00 81.31 97 GLU A O 1
ATOM 706 N N . ALA A 1 98 ? 5.543 -8.305 -11.839 1.00 82.50 98 ALA A N 1
ATOM 707 C CA . ALA A 1 98 ? 6.937 -8.267 -12.278 1.00 82.50 98 ALA A CA 1
ATOM 708 C C . ALA A 1 98 ? 7.333 -9.536 -13.059 1.00 82.50 98 ALA A C 1
ATOM 710 O O . ALA A 1 98 ? 7.976 -9.442 -14.109 1.00 82.50 98 ALA A O 1
ATOM 711 N N . VAL A 1 99 ? 6.897 -10.714 -12.598 1.00 84.00 99 VAL A N 1
ATOM 712 C CA . VAL A 1 99 ? 7.110 -12.001 -13.285 1.00 84.00 99 VAL A CA 1
ATOM 713 C C . VAL A 1 99 ? 6.353 -12.061 -14.617 1.00 84.00 99 VAL A C 1
ATOM 715 O O . VAL A 1 99 ? 6.913 -12.483 -15.633 1.00 84.00 99 VAL A O 1
ATOM 718 N N . MET A 1 100 ? 5.099 -11.608 -14.655 1.00 83.62 100 MET A N 1
ATOM 719 C CA . MET A 1 100 ? 4.305 -11.544 -15.888 1.00 83.62 100 MET A CA 1
ATOM 720 C C . MET A 1 100 ? 4.960 -10.628 -16.930 1.00 83.62 100 MET A C 1
ATOM 722 O O . MET A 1 100 ? 5.104 -10.997 -18.095 1.00 83.62 100 MET A O 1
ATOM 726 N N . VAL A 1 101 ? 5.444 -9.459 -16.514 1.00 79.88 101 VAL A N 1
ATOM 727 C CA . VAL A 1 101 ? 6.163 -8.548 -17.406 1.00 79.88 101 VAL A CA 1
ATOM 728 C C . VAL A 1 101 ? 7.471 -9.177 -17.888 1.00 79.88 101 VAL A C 1
ATOM 730 O O . VAL A 1 101 ? 7.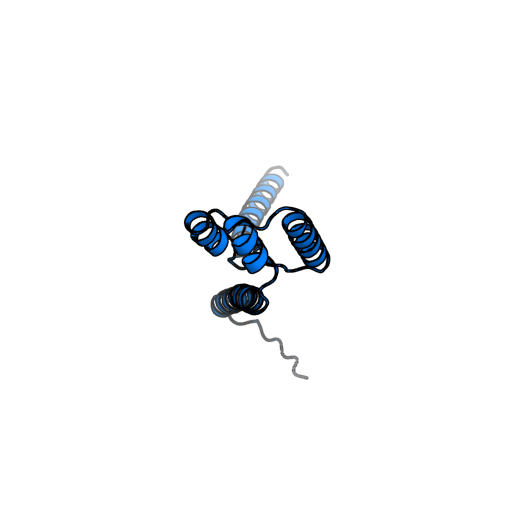742 -9.133 -19.088 1.00 79.88 101 VAL A O 1
ATOM 733 N N . ALA A 1 102 ? 8.256 -9.800 -17.004 1.00 81.25 102 ALA A N 1
ATOM 734 C CA . ALA A 1 102 ? 9.502 -10.474 -17.373 1.00 81.25 102 ALA A CA 1
ATOM 735 C C . ALA A 1 102 ? 9.280 -11.609 -18.388 1.00 81.25 102 ALA A C 1
ATOM 737 O O . ALA A 1 102 ? 9.996 -11.681 -19.382 1.00 81.25 102 ALA A O 1
ATOM 738 N N . SER A 1 103 ? 8.259 -12.445 -18.182 1.00 83.50 103 SER A N 1
ATOM 739 C CA . SER A 1 103 ? 7.915 -13.555 -19.087 1.00 83.50 103 SER A CA 1
ATOM 740 C C . SER A 1 103 ? 7.366 -13.096 -20.441 1.00 83.50 103 SER A C 1
ATOM 742 O O . SER A 1 103 ? 7.531 -13.793 -21.437 1.00 83.50 103 SER A O 1
ATOM 744 N N . SER A 1 104 ? 6.758 -11.908 -20.505 1.00 82.12 104 SER A N 1
ATOM 745 C CA . SER A 1 104 ? 6.270 -11.323 -21.760 1.00 82.12 104 SER A CA 1
ATOM 746 C C . SER A 1 104 ? 7.364 -10.681 -22.625 1.00 82.12 104 SER A C 1
ATOM 748 O O . SER A 1 104 ? 7.096 -10.294 -23.764 1.00 82.12 104 SER A O 1
ATOM 750 N N . ARG A 1 105 ? 8.586 -10.520 -22.097 1.00 79.69 105 ARG A N 1
ATOM 751 C CA . ARG A 1 105 ? 9.680 -9.833 -22.794 1.00 79.69 105 ARG A CA 1
ATOM 752 C C . ARG A 1 105 ? 10.500 -10.807 -23.649 1.00 79.69 105 ARG A C 1
ATOM 754 O O . ARG A 1 105 ? 10.725 -11.943 -23.234 1.00 79.69 105 ARG A O 1
ATOM 761 N N . PRO A 1 106 ? 11.004 -10.361 -24.816 1.00 80.75 106 PRO A N 1
ATOM 762 C CA . PRO A 1 106 ? 12.010 -11.106 -25.563 1.00 80.75 106 PRO A CA 1
ATOM 763 C C . PRO A 1 106 ? 13.251 -11.409 -24.700 1.00 80.75 106 PRO A C 1
ATOM 765 O O . PRO A 1 106 ? 13.545 -10.638 -23.780 1.00 80.75 106 PRO A O 1
ATOM 768 N N . PRO A 1 107 ? 14.001 -12.487 -24.998 1.00 80.00 107 PRO A N 1
ATOM 769 C CA . PRO A 1 107 ? 15.209 -12.845 -24.258 1.00 80.00 107 PRO A CA 1
ATOM 770 C C . PRO A 1 107 ? 16.199 -11.679 -24.184 1.00 80.00 107 PRO A C 1
ATOM 772 O O . PRO A 1 107 ? 16.399 -10.963 -25.168 1.00 80.00 107 PRO A O 1
ATOM 775 N N . ALA A 1 108 ? 16.839 -11.500 -23.026 1.00 76.69 108 ALA A N 1
ATOM 776 C CA . ALA A 1 108 ? 17.869 -10.480 -22.868 1.00 76.69 108 ALA A CA 1
ATOM 777 C C . ALA A 1 108 ? 19.042 -10.761 -23.830 1.00 76.69 108 ALA A C 1
ATOM 779 O O . ALA A 1 108 ? 19.485 -11.910 -23.921 1.00 76.69 108 ALA A O 1
ATOM 780 N N . PRO A 1 109 ? 19.565 -9.749 -24.545 1.00 83.88 109 PRO A N 1
ATOM 781 C CA . PRO A 1 109 ? 20.720 -9.948 -25.409 1.00 83.88 109 PRO A CA 1
ATOM 782 C C . PRO A 1 109 ? 21.936 -10.357 -24.569 1.00 83.88 109 PRO A C 1
ATOM 784 O O . PRO A 1 109 ? 22.274 -9.696 -23.587 1.00 83.88 109 PRO A O 1
ATOM 787 N N . SER A 1 110 ? 22.607 -11.439 -24.962 1.00 85.69 110 SER A N 1
ATOM 788 C CA . SER A 1 110 ? 23.868 -11.870 -24.357 1.00 85.69 110 SER A CA 1
ATOM 789 C C . SER A 1 110 ? 25.045 -11.385 -25.199 1.00 85.69 110 SER A C 1
ATOM 791 O O . SER A 1 110 ? 25.110 -11.681 -26.392 1.00 85.69 110 SER A O 1
ATOM 793 N N . PHE A 1 111 ? 25.999 -10.698 -24.579 1.00 85.94 111 PHE A N 1
ATOM 794 C CA . PHE A 1 111 ? 27.272 -10.344 -25.203 1.00 85.94 111 PHE A CA 1
ATOM 795 C C . PHE A 1 111 ? 28.376 -11.211 -24.595 1.00 85.94 111 PHE A C 1
ATOM 797 O O . PHE A 1 111 ? 28.474 -11.321 -23.375 1.00 85.94 111 PHE A O 1
ATOM 804 N N . SER A 1 112 ? 29.201 -11.828 -25.439 1.00 82.44 112 SER A N 1
ATOM 805 C CA . SER A 1 112 ? 30.409 -12.539 -25.020 1.00 82.44 112 SER A CA 1
ATOM 806 C C . SER A 1 112 ? 31.594 -12.001 -25.814 1.00 82.44 112 SER A C 1
ATOM 808 O O . SER A 1 112 ? 31.489 -11.801 -27.023 1.00 82.44 112 SER A O 1
ATOM 810 N N . ILE A 1 113 ? 32.697 -11.729 -25.121 1.00 78.00 113 ILE A N 1
ATOM 811 C CA . ILE A 1 113 ? 33.974 -11.349 -25.723 1.00 78.00 113 ILE A CA 1
ATOM 812 C C . ILE A 1 113 ? 34.854 -12.597 -25.714 1.00 78.00 113 ILE A C 1
ATOM 814 O O . ILE A 1 113 ? 35.212 -13.098 -24.649 1.00 78.00 113 ILE A O 1
ATOM 818 N N . SER A 1 114 ? 35.177 -13.096 -26.905 1.00 72.88 114 SER A N 1
ATOM 819 C CA . SER A 1 114 ? 36.233 -14.091 -27.103 1.00 72.88 114 SER A CA 1
ATOM 820 C C . SER A 1 114 ? 37.534 -13.380 -27.463 1.00 72.88 114 SER A C 1
ATOM 822 O O . SER A 1 114 ? 37.515 -12.408 -28.218 1.00 72.88 114 SER A O 1
ATOM 824 N N . ASN A 1 115 ? 38.628 -13.868 -26.877 1.00 59.69 115 ASN A N 1
ATOM 825 C CA . ASN A 1 115 ? 40.004 -13.436 -27.129 1.00 59.69 115 ASN A CA 1
ATOM 826 C C . ASN A 1 115 ? 40.562 -14.107 -28.387 1.00 59.69 115 ASN A C 1
ATOM 828 O O . ASN A 1 115 ? 40.298 -15.323 -28.538 1.00 59.69 115 ASN A O 1
#

Sequence (115 aa):
MFSHIWARALAIASAALLLSACKTFSPDGGMSTVAAIAGQGLNKSVVLISSPEEATYAQDRVTRLLKAPLSADAAVQIALLDNRGLQAAYNELGIAEAVMVASSRPPAPSFSISN

pLDDT: mean 82.27, std 8.41, range [54.62, 92.56]

Foldseek 3Di:
DVVVVVVVVVVVVVVVVVVVPPDDADPQLPCVVVQVVCCVVLVEGQDQQPDPVSLVVLVVLLVVLVVDDHDPSSVVRNCRSPPPVNNVVSVVSSVVSVVVVVVPDDDDDDDDDDD

Radius of gyration: 23.59 Å; chains: 1; bounding box: 58×37×69 Å

Secondary structure (DSSP, 8-state):
-HHHHHHHHHHHHHHHHHGGG--PPPTTTTHHHHHHHHHHHH-S------SHHHHHHHHHHHHHHTTS---HHHHHHHHHHH-HHHHHHHHHHHHHHHHHHHHTSPPPPP-----